Protein AF-S7TVQ4-F1 (afdb_monomer)

pLDDT: mean 83.42, std 13.92, range [34.19, 97.56]

Sequence (118 aa):
MTANVSPEEREELKRAIYEKLSPRRRKYIDRIGYEKWDPFEEPKDPIDIRKDKNRMTTQQLIRAFLYTVPRERYNDTYARGAFEACLGMINEDERVLGMFDFARWYVTNMEGQNQNEE

Foldseek 3Di:
DPPPQDPVNQVVVLVVVLVPDDPVVVVVCVVCDSVNDRPPPDPPDPPPQQAAPVRHHLVRVLVVVVVPDPPVRDDPVRSVVSSVLSVCVSVVPPVSVVVVVVVVVCCVVVVVVVVVPD

Solvent-accessible surface area (backbone atoms only — not comparable to full-atom values): 7277 Å² total; per-residue (Å²): 135,84,80,79,74,49,73,66,60,52,50,53,50,52,48,56,50,59,75,69,47,52,74,78,59,42,56,55,42,65,72,68,31,68,88,74,55,65,91,79,64,71,82,73,75,79,78,84,72,72,47,38,99,85,69,40,37,58,70,54,51,46,52,57,52,56,70,73,46,62,74,91,79,52,53,74,68,52,55,48,52,52,42,54,45,48,47,24,54,61,68,68,33,63,71,41,47,52,52,49,54,50,52,53,49,48,52,60,61,56,56,60,54,68,72,73,77,122

Secondary structure (DSSP, 8-state):
------HHHHHHHHHHHHHHS-HHHHHHHHHH-GGG--TTPPPP------B-TTS-BHHHHHHHHHHHS-GGG--HHHHHHHHHHHHHHHTT-HHHHHHHHHHHHHHHHHHHHHTS--

Structure (mmCIF, N/CA/C/O backbone):
data_AF-S7TVQ4-F1
#
_entry.id   AF-S7TVQ4-F1
#
loop_
_atom_site.group_PDB
_atom_site.id
_atom_site.type_symbol
_atom_site.label_atom_id
_atom_site.label_alt_id
_atom_site.label_comp_id
_atom_site.label_asym_id
_atom_site.label_entity_id
_atom_site.label_seq_id
_atom_site.pdbx_PDB_ins_code
_atom_site.Cartn_x
_atom_site.Cartn_y
_atom_site.Cartn_z
_atom_site.occupancy
_atom_site.B_iso_or_equiv
_atom_site.auth_seq_id
_atom_site.auth_comp_id
_atom_site.auth_asym_id
_atom_site.auth_atom_id
_atom_site.pdbx_PDB_model_num
ATOM 1 N N . MET A 1 1 ? -29.429 -17.353 24.695 1.00 34.19 1 MET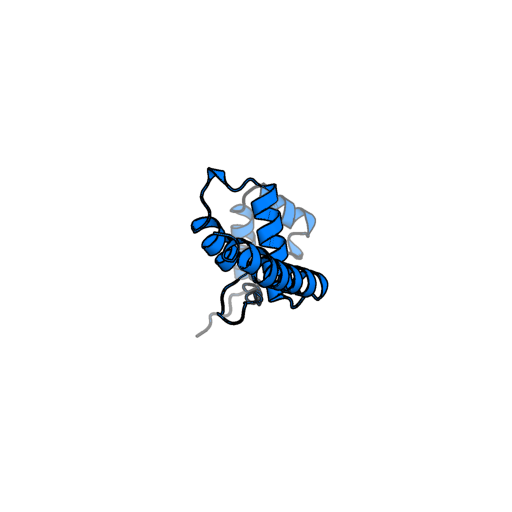 A N 1
ATOM 2 C CA . MET A 1 1 ? -29.703 -16.481 25.856 1.00 34.19 1 MET A CA 1
ATOM 3 C C . MET A 1 1 ? -28.500 -15.566 26.020 1.00 34.19 1 MET A C 1
ATOM 5 O O . MET A 1 1 ? -27.495 -15.999 26.562 1.00 34.19 1 MET A O 1
ATOM 9 N N . THR A 1 2 ? -28.526 -14.370 25.434 1.00 40.28 2 THR A N 1
ATOM 10 C CA . THR A 1 2 ? -27.450 -13.380 25.597 1.00 40.28 2 THR A CA 1
ATOM 11 C C . THR A 1 2 ? -27.586 -12.768 26.987 1.00 40.28 2 THR A C 1
ATOM 13 O O . THR A 1 2 ? -28.584 -12.104 27.263 1.00 40.28 2 THR A O 1
ATOM 16 N N . ALA A 1 3 ? -26.642 -13.069 27.879 1.00 50.75 3 ALA A N 1
ATOM 17 C CA . ALA A 1 3 ? -26.598 -12.501 29.220 1.00 50.75 3 ALA A CA 1
ATOM 18 C C . ALA A 1 3 ? -26.489 -10.975 29.102 1.00 50.75 3 ALA A C 1
ATOM 20 O O . ALA A 1 3 ? -25.513 -10.454 28.566 1.00 50.75 3 ALA A O 1
ATOM 21 N N . ASN A 1 4 ? -27.530 -10.274 29.538 1.00 59.75 4 ASN A N 1
ATOM 22 C CA . ASN A 1 4 ? -27.546 -8.824 29.616 1.00 59.75 4 ASN A CA 1
ATOM 23 C C . ASN A 1 4 ? -26.708 -8.453 30.848 1.00 59.75 4 ASN A C 1
ATOM 25 O O . ASN A 1 4 ? -27.227 -8.464 31.961 1.00 59.75 4 ASN A O 1
ATOM 29 N N . VAL A 1 5 ? -25.396 -8.286 30.652 1.00 65.12 5 VAL A N 1
ATOM 30 C CA . VAL A 1 5 ? -24.434 -7.944 31.712 1.00 65.12 5 VAL A CA 1
ATOM 31 C C . VAL A 1 5 ? -24.927 -6.679 32.412 1.00 65.12 5 VAL A C 1
ATOM 33 O O . VAL A 1 5 ? -25.223 -5.682 31.747 1.00 65.12 5 VAL A O 1
ATOM 36 N N . SER A 1 6 ? -25.059 -6.732 33.739 1.00 77.38 6 SER A N 1
ATOM 37 C CA . SER A 1 6 ? -25.516 -5.584 34.528 1.00 77.38 6 SER A CA 1
ATOM 38 C C . SER A 1 6 ? -24.549 -4.402 34.340 1.00 77.38 6 SER A C 1
ATOM 40 O O . SER A 1 6 ? -23.345 -4.628 34.183 1.00 77.38 6 SER A O 1
ATOM 42 N N . PRO A 1 7 ? -25.013 -3.136 34.368 1.00 78.38 7 PRO A N 1
ATOM 43 C CA . PRO A 1 7 ? -24.127 -1.972 34.309 1.00 78.38 7 PRO A CA 1
ATOM 44 C C . PRO A 1 7 ? -22.969 -2.035 35.317 1.00 78.38 7 PRO A C 1
ATOM 46 O O . PRO A 1 7 ? -21.847 -1.670 34.975 1.00 78.38 7 PRO A O 1
ATOM 49 N N . GLU A 1 8 ? -23.223 -2.578 36.511 1.00 81.56 8 GLU A N 1
ATOM 50 C CA . GLU A 1 8 ? -22.224 -2.761 37.573 1.00 81.56 8 GLU A CA 1
ATOM 51 C C . GLU A 1 8 ? -21.120 -3.750 37.162 1.00 81.56 8 GLU A C 1
ATOM 53 O O . GLU A 1 8 ? -19.933 -3.437 37.239 1.00 81.56 8 GLU A O 1
ATOM 58 N N . GLU A 1 9 ? -21.494 -4.909 36.617 1.00 82.12 9 GLU A N 1
ATOM 59 C CA . GLU A 1 9 ? -20.544 -5.918 36.127 1.00 82.12 9 GLU A CA 1
ATOM 60 C C . GLU A 1 9 ? -19.701 -5.378 34.957 1.00 82.12 9 GLU A C 1
ATOM 62 O O . GLU A 1 9 ? -18.512 -5.685 34.828 1.00 82.12 9 GLU A O 1
ATOM 67 N N . ARG A 1 10 ? -20.291 -4.530 34.102 1.00 83.56 10 ARG A N 1
ATOM 68 C CA . ARG A 1 10 ? -19.580 -3.895 32.984 1.00 83.56 10 ARG A CA 1
ATOM 69 C C . ARG A 1 10 ? -18.528 -2.894 33.473 1.00 83.56 10 ARG A C 1
ATOM 71 O O . ARG A 1 10 ? -17.446 -2.825 32.880 1.00 83.56 10 ARG A O 1
ATOM 78 N N . GLU A 1 11 ? -18.799 -2.154 34.547 1.00 85.75 11 GLU A N 1
ATOM 79 C CA . GLU A 1 11 ? -17.818 -1.256 35.169 1.00 85.75 11 GLU A CA 1
ATOM 80 C C . GLU A 1 11 ? -16.681 -2.013 35.862 1.00 85.75 11 GLU A C 1
ATOM 82 O O . GLU A 1 11 ? -15.512 -1.652 35.687 1.00 85.75 11 GLU A O 1
ATOM 87 N N . GLU A 1 12 ? -16.991 -3.093 36.583 1.00 88.56 12 GLU A N 1
ATOM 88 C CA . GLU A 1 12 ? -15.978 -3.950 37.208 1.00 88.56 12 GLU A CA 1
ATOM 89 C C . GLU A 1 12 ? -15.026 -4.543 36.163 1.00 88.56 12 GLU A C 1
ATOM 91 O O . GLU A 1 12 ? -13.800 -4.498 36.319 1.00 88.56 12 GLU A O 1
ATOM 96 N N . LEU A 1 13 ? -15.574 -5.025 35.044 1.00 87.06 13 LEU A N 1
ATOM 97 C CA . LEU A 1 13 ? -14.790 -5.524 33.918 1.00 87.06 13 LEU A CA 1
ATOM 98 C C . LEU A 1 13 ? -13.954 -4.412 33.268 1.00 87.06 13 LEU A C 1
ATOM 100 O O . LEU A 1 13 ? -12.761 -4.615 33.021 1.00 87.06 13 LEU A O 1
ATOM 104 N N . LYS A 1 14 ? -14.530 -3.224 33.032 1.00 89.94 14 LYS A N 1
ATOM 105 C CA . LYS A 1 14 ? -13.807 -2.058 32.487 1.00 89.94 14 LYS A CA 1
ATOM 106 C C . LYS A 1 14 ? -12.606 -1.690 33.365 1.00 89.94 14 LYS A C 1
ATOM 108 O O . LYS A 1 14 ? -11.503 -1.474 32.849 1.00 89.94 14 LYS A O 1
ATOM 113 N N . ARG A 1 15 ? -12.787 -1.709 34.687 1.00 90.12 15 ARG A N 1
ATOM 114 C CA . ARG A 1 15 ? -11.730 -1.428 35.664 1.00 90.12 15 ARG A CA 1
ATOM 115 C C . ARG A 1 15 ? -10.656 -2.508 35.674 1.00 90.12 15 ARG A C 1
ATOM 117 O O . ARG A 1 15 ? -9.470 -2.189 35.571 1.00 90.12 15 ARG A O 1
ATOM 124 N N . ALA A 1 16 ? -11.052 -3.777 35.723 1.00 91.00 16 ALA A N 1
ATOM 125 C CA . ALA A 1 16 ? -10.122 -4.901 35.701 1.00 91.00 16 ALA A CA 1
ATOM 126 C C . ALA A 1 16 ? -9.260 -4.915 34.425 1.00 91.00 16 ALA A C 1
ATOM 128 O O . ALA A 1 16 ? -8.076 -5.262 34.472 1.00 91.00 16 ALA A O 1
ATOM 129 N N . ILE A 1 17 ? -9.824 -4.508 33.281 1.00 88.38 17 ILE A N 1
ATOM 130 C CA . ILE A 1 17 ? -9.078 -4.351 32.026 1.00 88.38 17 ILE A CA 1
ATOM 131 C C . ILE A 1 17 ? -8.062 -3.214 32.158 1.00 88.38 17 ILE A C 1
ATOM 133 O O . ILE A 1 17 ? -6.887 -3.422 31.857 1.00 88.38 17 ILE A O 1
ATOM 137 N N . TYR A 1 18 ? -8.470 -2.040 32.647 1.00 89.81 18 TYR A N 1
ATOM 138 C CA . TYR A 1 18 ? -7.571 -0.895 32.827 1.00 89.81 18 TYR A CA 1
ATOM 139 C C . TYR A 1 18 ? -6.378 -1.213 33.739 1.00 89.81 18 TYR A C 1
ATOM 141 O O . TYR A 1 18 ? -5.224 -0.920 33.403 1.00 89.81 18 TYR A O 1
ATOM 149 N N . GLU A 1 19 ? -6.631 -1.894 34.856 1.00 89.69 19 GLU A N 1
ATOM 150 C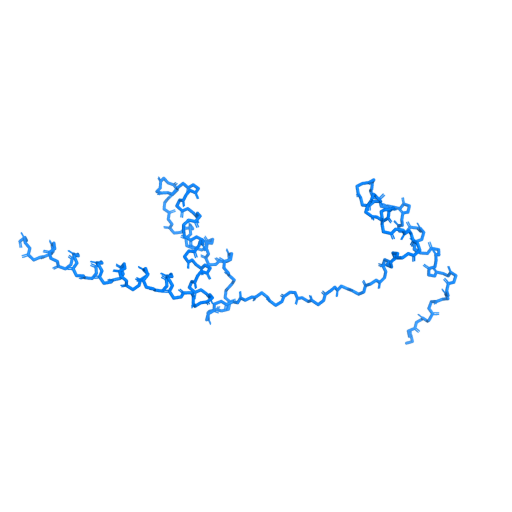 CA . GLU A 1 19 ? -5.601 -2.320 35.804 1.00 89.69 19 GLU A CA 1
ATOM 151 C C . GLU A 1 19 ? -4.637 -3.360 35.203 1.00 89.69 19 GLU A C 1
ATOM 153 O O . GLU A 1 19 ? -3.464 -3.403 35.573 1.00 89.69 19 GLU A O 1
ATOM 158 N N . LYS A 1 20 ? -5.056 -4.137 34.201 1.00 91.31 20 LYS A N 1
ATOM 159 C CA . LYS A 1 20 ? -4.172 -5.073 33.481 1.00 91.31 20 LYS A CA 1
ATOM 160 C C . LYS A 1 20 ? -3.409 -4.438 32.312 1.00 91.31 20 LYS A C 1
ATOM 162 O O . LYS A 1 20 ? -2.493 -5.061 31.774 1.00 91.31 20 LYS A O 1
ATOM 167 N N . LEU A 1 21 ? -3.750 -3.217 31.892 1.00 89.00 21 LEU A N 1
ATOM 168 C CA . LEU A 1 21 ? -3.088 -2.568 30.757 1.00 89.00 21 LEU A CA 1
ATOM 169 C C . LEU A 1 21 ? -1.657 -2.129 31.077 1.00 89.00 21 LEU A C 1
ATOM 171 O O . LEU A 1 21 ? -1.346 -1.662 32.172 1.00 89.00 21 LEU A O 1
ATOM 175 N N . SER A 1 22 ? -0.792 -2.207 30.062 1.00 90.69 22 SER A N 1
ATOM 176 C CA . SER A 1 22 ? 0.581 -1.713 30.151 1.00 90.69 22 SER A CA 1
ATOM 177 C C . SER A 1 22 ? 0.627 -0.183 30.295 1.00 90.69 22 SER A C 1
ATOM 179 O O . SER A 1 22 ? -0.252 0.509 29.764 1.00 90.69 22 SER A O 1
ATOM 181 N N . PRO A 1 23 ? 1.685 0.387 30.909 1.00 89.94 23 PRO A N 1
ATOM 182 C CA . PRO A 1 23 ? 1.801 1.835 31.112 1.00 89.94 23 PRO A CA 1
ATOM 183 C C . PRO A 1 23 ? 1.655 2.648 29.819 1.00 89.94 23 PRO A C 1
ATOM 185 O O . PRO A 1 23 ? 1.073 3.729 29.809 1.00 89.94 23 PRO A O 1
ATOM 188 N N . ARG A 1 24 ? 2.138 2.108 28.691 1.00 88.31 24 ARG A N 1
ATOM 189 C CA . ARG A 1 24 ? 2.031 2.755 27.376 1.00 88.31 24 ARG A CA 1
ATOM 190 C C . ARG A 1 24 ? 0.587 2.843 26.878 1.00 88.31 24 ARG A C 1
ATOM 192 O O . ARG A 1 24 ? 0.232 3.850 26.275 1.00 88.31 24 ARG A O 1
ATOM 199 N N . ARG A 1 25 ? -0.233 1.811 27.115 1.00 82.81 25 ARG A N 1
ATOM 200 C CA . ARG A 1 25 ? -1.656 1.812 26.737 1.00 82.81 25 ARG A CA 1
ATOM 201 C C . ARG A 1 25 ? -2.493 2.661 27.695 1.00 82.81 25 ARG A C 1
ATOM 203 O O . ARG A 1 25 ? -3.370 3.375 27.223 1.00 82.81 25 ARG A O 1
ATOM 210 N N . ARG A 1 26 ? -2.172 2.673 28.996 1.00 89.62 26 ARG A N 1
ATOM 211 C CA . ARG A 1 26 ? -2.848 3.546 29.974 1.00 89.62 26 ARG A CA 1
ATOM 212 C C . ARG A 1 26 ? -2.706 5.029 29.638 1.00 89.62 26 ARG A C 1
ATOM 214 O O . ARG A 1 26 ? -3.715 5.712 29.605 1.00 89.62 26 ARG A O 1
ATOM 221 N N . LYS A 1 27 ? -1.520 5.488 29.209 1.00 90.19 27 LYS A N 1
ATOM 222 C CA . LYS A 1 27 ? -1.312 6.884 28.759 1.00 90.19 27 LYS A CA 1
ATOM 223 C C . LYS A 1 27 ? -2.311 7.354 27.695 1.00 90.19 27 LYS A C 1
ATOM 225 O O . LYS A 1 27 ? -2.660 8.529 27.659 1.00 90.19 27 LYS A O 1
ATOM 230 N N . TYR A 1 28 ? -2.739 6.463 26.796 1.00 87.69 28 TYR A N 1
ATOM 231 C CA . TYR A 1 28 ? -3.760 6.798 25.804 1.00 87.69 28 TYR A CA 1
ATOM 232 C C . TYR A 1 28 ? -5.129 7.000 26.462 1.00 87.69 28 TYR A C 1
ATOM 234 O O . TYR A 1 28 ? -5.791 7.987 26.153 1.00 87.69 28 TYR A O 1
ATOM 242 N N . ILE A 1 29 ? -5.504 6.108 27.384 1.00 90.06 29 ILE A N 1
ATOM 243 C CA . ILE A 1 29 ? -6.771 6.146 28.130 1.00 90.06 29 ILE A CA 1
ATOM 244 C C . ILE A 1 29 ? -6.829 7.372 29.042 1.00 90.06 29 ILE A C 1
ATOM 246 O O . ILE A 1 29 ? -7.823 8.088 29.040 1.00 90.06 29 ILE A O 1
ATOM 250 N N . ASP A 1 30 ? -5.739 7.680 29.740 1.00 88.75 30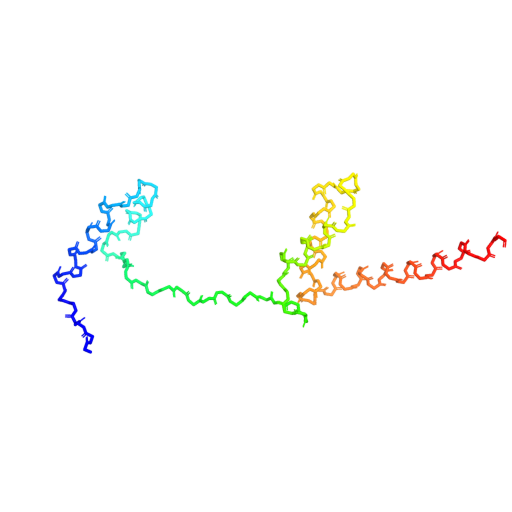 ASP A N 1
ATOM 251 C CA . ASP A 1 30 ? -5.645 8.848 30.622 1.00 88.75 30 ASP A CA 1
ATOM 252 C C . ASP A 1 30 ? -5.827 10.156 29.838 1.00 88.75 30 ASP A C 1
ATOM 254 O O . ASP A 1 30 ? -6.426 11.1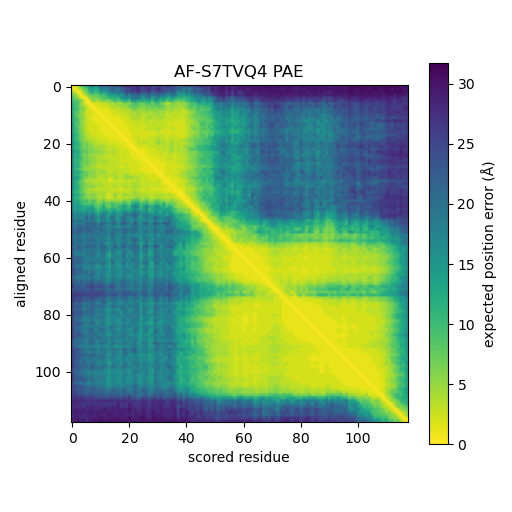09 30.327 1.00 88.75 30 ASP A O 1
ATOM 258 N N . ARG A 1 31 ? -5.359 10.186 28.582 1.00 89.62 31 ARG A N 1
ATOM 259 C CA . ARG A 1 31 ? -5.510 11.336 27.684 1.00 89.62 31 ARG A CA 1
ATOM 260 C C . ARG A 1 31 ? -6.939 11.507 27.156 1.00 89.62 31 ARG A C 1
ATOM 262 O O . ARG A 1 31 ? -7.364 12.641 26.965 1.00 89.62 31 ARG A O 1
ATOM 269 N N . ILE A 1 32 ? -7.658 10.418 26.867 1.00 88.44 32 ILE A N 1
ATOM 270 C CA . ILE A 1 32 ? -9.062 10.479 26.404 1.00 88.44 32 ILE A CA 1
ATOM 271 C C . ILE A 1 32 ? -10.058 10.613 27.569 1.00 88.44 32 ILE A C 1
ATOM 273 O O . ILE A 1 32 ? -11.153 11.139 27.373 1.00 88.44 32 ILE A O 1
ATOM 277 N N . GLY A 1 33 ? -9.651 10.194 28.771 1.00 89.31 33 GLY A N 1
ATOM 278 C CA . GLY A 1 33 ? -10.464 10.107 29.980 1.00 89.31 33 GLY A CA 1
ATOM 279 C C . GLY A 1 33 ? -11.082 8.717 30.149 1.00 89.31 33 GLY A C 1
ATOM 280 O O . GLY A 1 33 ? -11.719 8.205 29.230 1.00 89.31 33 GLY A O 1
ATOM 281 N N . TYR A 1 34 ? -10.931 8.126 31.340 1.00 88.06 34 TYR A N 1
ATOM 282 C CA . TYR A 1 34 ? -11.451 6.789 31.667 1.00 88.06 34 TYR A CA 1
ATOM 283 C C . TYR A 1 34 ? -12.960 6.664 31.404 1.00 88.06 34 TYR A C 1
ATOM 285 O O . TYR A 1 34 ? -13.405 5.675 30.827 1.00 88.06 34 TYR A O 1
ATOM 293 N N . GLU A 1 35 ? -13.739 7.697 31.728 1.00 87.12 35 GLU A N 1
ATOM 294 C CA . GLU A 1 35 ? -15.186 7.727 31.475 1.00 87.12 35 GLU A CA 1
ATOM 295 C C . GLU A 1 35 ? -15.535 7.582 29.990 1.00 87.12 35 GLU A C 1
ATOM 297 O O . GLU A 1 35 ? -16.437 6.831 29.634 1.00 87.12 35 GLU A O 1
ATOM 302 N N . LYS A 1 36 ? -14.766 8.230 29.106 1.00 84.31 36 LYS A N 1
ATOM 303 C CA . LYS A 1 36 ? -14.994 8.229 27.650 1.00 84.31 36 LYS A CA 1
ATOM 304 C C . LYS A 1 36 ? -14.426 7.003 26.939 1.00 84.31 36 LYS A C 1
ATOM 306 O O . LYS A 1 36 ? -14.624 6.848 25.739 1.00 84.31 36 LYS A O 1
ATOM 311 N N . TRP A 1 37 ? -13.676 6.170 27.648 1.00 88.25 37 TRP A N 1
ATOM 312 C CA . TRP A 1 37 ? -13.077 4.968 27.097 1.00 88.25 37 TRP A CA 1
ATOM 313 C C . TRP A 1 37 ? -14.037 3.784 27.234 1.00 88.25 37 TRP A C 1
ATOM 315 O O . TRP A 1 37 ? -14.420 3.425 28.346 1.00 88.25 37 TRP A O 1
ATOM 325 N N . ASP A 1 38 ? -14.397 3.155 26.118 1.00 85.88 38 ASP A N 1
ATOM 326 C CA . ASP A 1 38 ? -15.181 1.919 26.104 1.00 85.88 38 ASP A CA 1
ATOM 327 C C . ASP A 1 38 ? -14.298 0.747 25.627 1.00 85.88 38 ASP A C 1
ATOM 329 O O . ASP A 1 38 ? -13.967 0.661 24.444 1.00 85.88 38 ASP A O 1
ATOM 333 N N . PRO A 1 39 ? -13.852 -0.157 26.524 1.00 83.00 39 PRO A N 1
ATOM 334 C CA . PRO A 1 39 ? -13.057 -1.324 26.136 1.00 83.00 39 PRO A CA 1
ATOM 335 C C . PRO A 1 39 ? -13.866 -2.406 25.418 1.00 83.00 39 PRO A C 1
ATOM 337 O O . PRO A 1 39 ? -13.271 -3.379 24.957 1.00 83.00 39 PRO A O 1
ATOM 340 N N . PHE A 1 40 ? -15.192 -2.265 25.367 1.00 84.31 40 PHE A N 1
ATOM 341 C CA . PHE A 1 40 ? -16.100 -3.214 24.732 1.00 84.31 40 PHE A CA 1
ATOM 342 C C . PHE A 1 40 ? -16.533 -2.758 23.336 1.00 84.31 40 PHE A C 1
ATOM 344 O O . PHE A 1 40 ? -17.450 -3.355 22.778 1.00 84.31 40 PHE A O 1
ATOM 351 N N . GLU A 1 41 ? -15.893 -1.722 22.772 1.00 73.81 41 GLU A N 1
ATOM 352 C CA . GLU A 1 41 ? -16.071 -1.383 21.359 1.00 73.81 41 GLU A CA 1
ATOM 353 C C . GLU A 1 41 ? -15.823 -2.629 20.502 1.00 73.81 41 GLU A C 1
ATOM 355 O O . GLU A 1 41 ? -14.789 -3.298 20.624 1.00 73.81 41 GLU A O 1
ATOM 360 N N . GLU A 1 42 ? -16.787 -2.946 19.638 1.00 72.25 42 GLU A N 1
ATOM 361 C CA . GLU A 1 42 ? -16.639 -4.027 18.674 1.00 72.25 42 GLU A CA 1
ATOM 362 C C . GLU A 1 42 ? -15.396 -3.778 17.802 1.00 72.25 42 GLU A C 1
ATOM 364 O O . GLU A 1 42 ? -15.045 -2.621 17.526 1.00 72.25 42 GLU A O 1
ATOM 369 N N . PRO A 1 43 ? -14.687 -4.841 17.371 1.00 73.50 43 PRO A N 1
ATOM 370 C CA . PRO A 1 43 ? -13.582 -4.686 16.441 1.00 73.50 43 PRO A CA 1
ATOM 371 C C . PRO A 1 43 ? -14.050 -3.862 15.245 1.00 73.50 43 PRO A C 1
ATOM 373 O O . PRO A 1 43 ? -15.044 -4.208 14.611 1.00 73.50 43 PRO A O 1
ATOM 376 N N . LYS A 1 44 ? -13.336 -2.771 14.951 1.00 67.12 44 LYS A N 1
ATOM 377 C CA . LYS A 1 44 ? -13.630 -1.937 13.781 1.00 67.12 44 LYS A CA 1
ATOM 378 C C . LYS A 1 44 ? -13.756 -2.820 12.546 1.00 67.12 44 LYS A C 1
ATOM 380 O O . LYS A 1 44 ? -12.969 -3.762 12.399 1.00 67.12 44 LYS A O 1
ATOM 385 N N . ASP A 1 45 ? -14.699 -2.467 11.674 1.00 67.75 45 ASP A N 1
ATOM 386 C CA . ASP A 1 45 ? -14.896 -3.152 10.401 1.00 67.75 45 ASP A CA 1
ATOM 387 C C . ASP A 1 45 ? -13.547 -3.390 9.708 1.00 67.75 45 ASP A C 1
ATOM 389 O O . ASP A 1 45 ? -12.664 -2.516 9.747 1.00 67.75 45 ASP A O 1
ATOM 393 N N . PRO A 1 46 ? -13.346 -4.574 9.101 1.00 65.12 46 PRO A N 1
ATOM 394 C CA . PRO A 1 46 ? -12.116 -4.862 8.390 1.00 65.12 46 PRO A CA 1
ATOM 395 C C . PRO A 1 46 ? -11.866 -3.753 7.370 1.00 65.12 46 PRO A C 1
ATOM 397 O O . PRO A 1 46 ? -12.734 -3.424 6.565 1.00 65.12 46 PRO A O 1
ATOM 400 N N . ILE A 1 47 ? -10.668 -3.167 7.419 1.00 64.38 47 ILE A N 1
ATOM 401 C CA . ILE A 1 47 ? -10.248 -2.170 6.435 1.00 64.38 47 ILE A CA 1
ATOM 402 C C . ILE A 1 47 ? -10.402 -2.815 5.056 1.00 64.38 47 ILE A C 1
ATOM 404 O O . ILE A 1 47 ? -9.820 -3.877 4.815 1.00 64.38 47 ILE A O 1
ATOM 408 N N . ASP A 1 48 ? -11.168 -2.187 4.163 1.00 65.62 48 ASP A N 1
ATOM 409 C CA . ASP A 1 48 ? -11.245 -2.631 2.775 1.00 65.62 48 ASP A CA 1
ATOM 410 C C . ASP A 1 48 ? -9.907 -2.325 2.095 1.00 65.62 48 ASP A C 1
ATOM 412 O O . ASP A 1 48 ? -9.611 -1.208 1.659 1.00 65.62 48 ASP A O 1
ATOM 416 N N . ILE A 1 49 ? -9.016 -3.314 2.125 1.00 68.69 49 ILE A N 1
ATOM 417 C CA . ILE A 1 49 ? -7.704 -3.205 1.508 1.00 68.69 49 ILE A CA 1
ATOM 418 C C . ILE A 1 49 ? -7.919 -3.319 0.004 1.00 68.69 49 ILE A C 1
ATOM 420 O O . ILE A 1 49 ? -8.245 -4.400 -0.489 1.00 68.69 49 ILE A O 1
ATOM 424 N N . ARG A 1 50 ? -7.664 -2.224 -0.722 1.00 70.19 50 ARG A N 1
ATOM 425 C CA . ARG A 1 50 ? -7.629 -2.232 -2.188 1.00 70.19 50 ARG A CA 1
ATOM 426 C C . ARG A 1 50 ? -6.709 -3.346 -2.686 1.00 70.19 50 ARG A C 1
ATOM 428 O O . ARG A 1 50 ? -5.568 -3.487 -2.234 1.00 70.19 50 ARG A O 1
ATOM 435 N N . LYS A 1 51 ? -7.227 -4.142 -3.615 1.00 75.12 51 LYS A N 1
ATOM 436 C CA . LYS A 1 51 ? -6.535 -5.271 -4.235 1.00 75.12 51 LYS A CA 1
ATOM 437 C C . LYS A 1 51 ? -6.420 -5.036 -5.733 1.00 75.12 51 LYS A C 1
ATOM 439 O O . LYS A 1 51 ? -7.306 -4.438 -6.331 1.00 75.12 51 LYS A O 1
ATOM 444 N N . ASP A 1 52 ? -5.350 -5.557 -6.315 1.00 75.38 52 ASP A N 1
ATOM 445 C CA . ASP A 1 52 ? -5.198 -5.666 -7.764 1.00 75.38 52 ASP A CA 1
ATOM 446 C C . ASP A 1 52 ? -6.227 -6.650 -8.369 1.00 75.38 52 ASP A C 1
ATOM 448 O O . ASP A 1 52 ? -6.889 -7.402 -7.643 1.00 75.38 52 ASP A O 1
ATOM 452 N N . LYS A 1 53 ? -6.309 -6.716 -9.704 1.00 75.69 53 LYS A N 1
ATOM 453 C CA . LYS A 1 53 ? -7.140 -7.642 -10.500 1.00 75.69 53 LYS A CA 1
ATOM 454 C C . LYS A 1 53 ? -7.017 -9.103 -10.050 1.00 75.69 53 LYS A C 1
ATOM 456 O O . LYS A 1 53 ? -7.998 -9.842 -10.069 1.00 75.69 53 LYS A O 1
ATOM 461 N N . ASN A 1 54 ? -5.843 -9.495 -9.552 1.00 77.62 54 ASN A N 1
ATOM 462 C CA . ASN A 1 54 ? -5.564 -10.835 -9.022 1.00 77.62 54 ASN A CA 1
ATOM 463 C C . ASN A 1 54 ? -5.904 -11.012 -7.527 1.00 77.62 54 ASN A C 1
ATOM 465 O O . ASN A 1 54 ? -5.470 -11.974 -6.897 1.00 77.62 54 ASN A O 1
ATOM 469 N N . ARG A 1 55 ? -6.657 -10.081 -6.926 1.00 80.75 55 ARG A N 1
ATOM 470 C CA . ARG A 1 55 ? -7.009 -10.038 -5.492 1.00 80.75 55 ARG A CA 1
ATOM 471 C C . ARG A 1 55 ? -5.807 -9.967 -4.538 1.00 80.75 55 ARG A C 1
ATOM 473 O O . ARG A 1 55 ? -5.955 -10.233 -3.343 1.00 80.75 55 ARG A O 1
ATOM 480 N N . MET A 1 56 ? -4.639 -9.577 -5.041 1.00 82.19 56 MET A N 1
ATOM 481 C CA . MET A 1 56 ? -3.436 -9.380 -4.237 1.00 82.19 56 MET A CA 1
ATOM 482 C C . MET A 1 56 ? -3.352 -7.938 -3.740 1.00 82.19 56 MET A C 1
ATOM 484 O O . MET A 1 56 ? -3.676 -6.998 -4.463 1.00 82.19 56 MET A O 1
ATOM 488 N N . THR A 1 57 ? -2.899 -7.750 -2.505 1.00 87.06 57 THR A N 1
ATOM 489 C CA . THR A 1 57 ? -2.595 -6.414 -1.977 1.00 87.06 57 THR A CA 1
ATOM 490 C C . THR A 1 57 ? -1.267 -5.905 -2.545 1.00 87.06 57 THR A C 1
ATOM 492 O O . THR A 1 57 ? -0.403 -6.699 -2.928 1.00 87.06 57 THR A O 1
ATOM 495 N N . THR A 1 58 ? -1.041 -4.588 -2.515 1.00 86.38 58 THR A N 1
ATOM 496 C CA . THR A 1 58 ? 0.251 -3.977 -2.890 1.00 86.38 58 THR A CA 1
ATOM 497 C C . THR A 1 58 ? 1.428 -4.635 -2.162 1.00 86.38 58 THR A C 1
ATOM 499 O O . THR A 1 58 ? 2.466 -4.903 -2.759 1.00 86.38 58 THR A O 1
ATOM 502 N N . GLN A 1 59 ? 1.259 -4.962 -0.873 1.00 87.62 59 GLN A N 1
ATOM 503 C CA . GLN A 1 59 ? 2.299 -5.617 -0.073 1.00 87.62 59 GLN A CA 1
ATOM 504 C C . GLN A 1 59 ? 2.595 -7.051 -0.527 1.00 87.62 59 GLN A C 1
ATOM 506 O O . GLN A 1 59 ? 3.741 -7.492 -0.449 1.00 87.62 59 GLN A O 1
ATOM 511 N N . GLN A 1 60 ? 1.582 -7.795 -0.972 1.00 90.12 60 GLN A N 1
ATOM 512 C CA . GLN A 1 60 ? 1.779 -9.150 -1.486 1.00 90.12 60 GLN A CA 1
ATOM 513 C C . GLN A 1 60 ? 2.501 -9.117 -2.836 1.00 90.12 60 GLN A C 1
ATOM 515 O O . GLN A 1 60 ? 3.457 -9.866 -3.026 1.00 90.12 60 GLN A O 1
ATOM 520 N N . LEU A 1 61 ? 2.095 -8.214 -3.733 1.00 91.19 61 LEU A N 1
ATOM 521 C CA . LEU A 1 61 ? 2.705 -8.065 -5.056 1.00 91.19 61 LEU A CA 1
ATOM 522 C C . LEU A 1 61 ? 4.164 -7.617 -4.977 1.00 91.19 61 LEU A C 1
ATOM 524 O O . LEU A 1 61 ? 5.023 -8.255 -5.580 1.00 91.19 61 LEU A O 1
ATOM 528 N N . ILE A 1 62 ? 4.475 -6.587 -4.182 1.00 92.88 62 ILE A N 1
ATOM 529 C CA . ILE A 1 62 ? 5.857 -6.102 -4.070 1.00 92.88 62 ILE A CA 1
ATOM 530 C C . ILE A 1 62 ? 6.792 -7.162 -3.483 1.00 92.88 62 ILE A C 1
ATOM 532 O O . ILE A 1 62 ? 7.926 -7.301 -3.930 1.00 92.88 62 ILE A O 1
ATOM 536 N N . ARG A 1 63 ? 6.318 -7.950 -2.507 1.00 91.69 63 ARG A N 1
ATOM 537 C CA . ARG A 1 63 ? 7.108 -9.042 -1.923 1.00 91.69 63 ARG A CA 1
ATOM 538 C C . ARG A 1 63 ? 7.369 -10.141 -2.941 1.00 91.69 63 ARG A C 1
ATOM 540 O O . ARG A 1 63 ? 8.500 -10.605 -3.026 1.00 91.69 63 ARG A O 1
ATOM 547 N N . ALA A 1 64 ? 6.348 -10.533 -3.703 1.00 92.44 64 ALA A N 1
ATOM 548 C CA . ALA A 1 64 ? 6.500 -11.521 -4.764 1.00 92.44 64 ALA A CA 1
ATOM 549 C C . ALA A 1 64 ? 7.503 -11.039 -5.821 1.00 92.44 64 ALA A C 1
ATOM 551 O O . ALA A 1 64 ? 8.417 -11.778 -6.169 1.00 92.44 64 ALA A O 1
ATOM 552 N N . PHE A 1 65 ? 7.396 -9.780 -6.257 1.00 94.00 65 PHE A N 1
ATOM 553 C CA . PHE A 1 65 ? 8.336 -9.185 -7.203 1.00 94.00 65 PHE A CA 1
ATOM 554 C C . PHE A 1 65 ? 9.769 -9.170 -6.662 1.00 94.00 65 PHE A C 1
ATOM 556 O O . PHE A 1 65 ? 10.660 -9.726 -7.296 1.00 94.00 65 PHE A O 1
ATOM 563 N N . LEU A 1 66 ? 10.004 -8.611 -5.472 1.00 92.31 66 LEU A N 1
ATOM 564 C CA . LEU A 1 66 ? 11.351 -8.533 -4.896 1.00 92.31 66 LEU A CA 1
ATOM 565 C C . LEU A 1 66 ? 11.972 -9.910 -4.621 1.00 92.31 66 LEU A C 1
ATOM 567 O O . LEU A 1 66 ? 13.191 -10.020 -4.607 1.00 92.31 66 LEU A O 1
ATOM 571 N N . TYR A 1 67 ? 11.166 -10.963 -4.456 1.00 93.06 67 TYR A N 1
ATOM 572 C CA . TYR A 1 67 ? 11.670 -12.336 -4.360 1.00 93.06 67 TYR A CA 1
ATOM 573 C C . TYR A 1 67 ? 12.261 -12.852 -5.685 1.00 93.06 67 TYR A C 1
ATOM 575 O O . TYR A 1 67 ? 13.124 -13.723 -5.674 1.00 93.06 67 TYR A O 1
ATOM 583 N N . THR A 1 68 ? 11.821 -12.309 -6.824 1.00 93.81 68 THR A N 1
ATOM 584 C CA . THR A 1 68 ? 12.358 -12.650 -8.155 1.00 93.81 68 THR A CA 1
ATOM 585 C C . THR A 1 68 ? 13.611 -11.856 -8.523 1.00 93.81 68 THR A C 1
ATOM 587 O O . THR A 1 68 ? 14.320 -12.221 -9.460 1.00 93.81 68 THR A O 1
ATOM 590 N N . VAL A 1 69 ? 13.902 -10.771 -7.802 1.00 92.69 69 VAL A N 1
ATOM 591 C CA . VAL A 1 69 ? 15.045 -9.897 -8.075 1.00 92.69 69 VAL A CA 1
ATOM 592 C C . VAL A 1 69 ? 16.251 -10.361 -7.244 1.00 92.69 69 VAL A C 1
ATOM 594 O O . VAL A 1 69 ? 16.127 -10.472 -6.023 1.00 92.69 69 VAL A O 1
ATOM 597 N N . PRO A 1 70 ? 17.432 -10.599 -7.853 1.00 91.00 70 PRO A N 1
ATOM 598 C CA . PRO A 1 70 ? 18.651 -10.906 -7.106 1.00 91.00 70 PRO A CA 1
ATOM 599 C C . PRO A 1 70 ? 18.942 -9.836 -6.048 1.00 91.00 70 PRO A C 1
ATOM 601 O O . PRO A 1 70 ? 18.805 -8.640 -6.317 1.00 91.00 70 PRO A O 1
ATOM 604 N N . ARG A 1 71 ? 19.346 -10.255 -4.844 1.00 81.44 71 ARG A N 1
ATOM 605 C CA . ARG A 1 71 ? 19.549 -9.363 -3.685 1.00 81.44 71 ARG A CA 1
ATOM 606 C C . ARG A 1 71 ? 20.595 -8.283 -3.944 1.00 81.44 71 ARG A C 1
ATOM 608 O O . ARG A 1 71 ? 20.494 -7.193 -3.402 1.00 81.44 71 ARG A O 1
ATOM 615 N N . GLU A 1 72 ? 21.567 -8.576 -4.793 1.00 87.38 72 GLU A N 1
ATOM 616 C CA . GLU A 1 72 ? 22.649 -7.680 -5.191 1.00 87.38 72 GLU A CA 1
ATOM 617 C C . 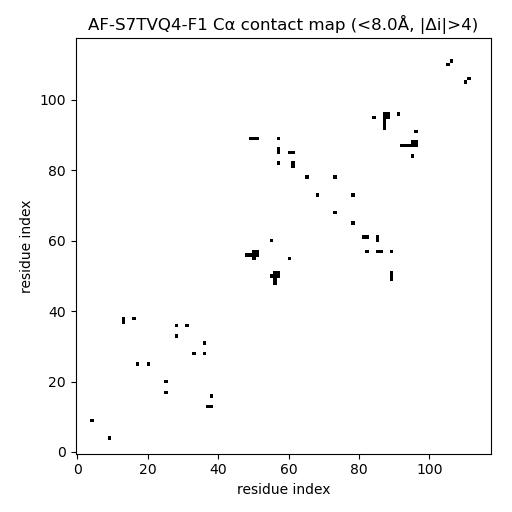GLU A 1 72 ? 22.153 -6.561 -6.117 1.00 87.38 72 GLU A C 1
ATOM 619 O O . GLU A 1 72 ? 22.797 -5.522 -6.247 1.00 87.38 72 GLU A O 1
ATOM 624 N N . ARG A 1 73 ? 21.004 -6.768 -6.773 1.00 82.38 73 ARG A N 1
ATOM 625 C CA . ARG A 1 73 ? 20.457 -5.860 -7.785 1.00 82.38 73 ARG A CA 1
ATOM 626 C C . ARG A 1 73 ? 19.599 -4.749 -7.189 1.00 82.38 73 ARG A C 1
ATOM 628 O O . ARG A 1 73 ? 19.383 -3.744 -7.864 1.00 82.38 73 ARG A O 1
ATOM 635 N N . TYR A 1 74 ? 19.094 -4.906 -5.965 1.00 82.75 74 TYR A N 1
ATOM 636 C CA . TYR A 1 74 ? 18.211 -3.911 -5.369 1.00 82.75 74 TYR A CA 1
ATOM 637 C C . TYR A 1 74 ? 18.713 -3.389 -4.026 1.00 82.75 74 TYR A C 1
ATOM 639 O O . TYR A 1 74 ? 19.143 -4.127 -3.148 1.00 82.75 74 TYR A O 1
ATOM 647 N N . ASN A 1 75 ? 18.599 -2.075 -3.867 1.00 90.56 75 ASN A N 1
ATOM 648 C CA . ASN A 1 75 ? 18.752 -1.367 -2.604 1.00 90.56 75 ASN A CA 1
ATOM 649 C C . ASN A 1 75 ? 17.389 -0.806 -2.163 1.00 90.56 75 ASN A C 1
ATOM 651 O O . ASN A 1 75 ? 16.372 -0.985 -2.843 1.00 90.56 75 ASN A O 1
ATOM 655 N N . ASP A 1 76 ? 17.360 -0.098 -1.039 1.00 91.94 76 ASP A N 1
ATOM 656 C CA . ASP A 1 76 ? 16.122 0.474 -0.501 1.00 91.94 76 ASP A CA 1
ATOM 657 C C . ASP A 1 76 ? 15.444 1.448 -1.477 1.00 91.94 76 ASP A C 1
ATOM 659 O O . ASP A 1 76 ? 14.217 1.483 -1.566 1.00 91.94 76 ASP A O 1
ATOM 663 N N . THR A 1 77 ? 16.222 2.198 -2.263 1.00 94.88 77 THR A N 1
ATOM 664 C CA . THR A 1 77 ? 15.697 3.111 -3.288 1.00 94.88 77 THR A CA 1
ATOM 665 C C . THR A 1 77 ? 14.984 2.349 -4.401 1.00 94.88 77 THR A C 1
ATOM 667 O O . THR A 1 77 ? 13.878 2.725 -4.785 1.00 94.88 77 THR A O 1
ATOM 670 N N . TYR A 1 78 ? 15.572 1.252 -4.883 1.00 94.12 78 TYR A N 1
ATOM 671 C CA . TYR A 1 78 ? 14.939 0.379 -5.872 1.00 94.12 78 TYR A CA 1
ATOM 672 C C . TYR A 1 78 ? 13.640 -0.221 -5.328 1.00 94.12 78 TYR A C 1
ATOM 674 O O . TYR A 1 78 ? 12.601 -0.154 -5.983 1.00 94.12 78 TYR A O 1
ATOM 682 N N . ALA A 1 79 ? 13.681 -0.776 -4.111 1.00 92.44 79 ALA A N 1
ATOM 683 C CA . ALA A 1 79 ? 12.512 -1.384 -3.484 1.00 92.44 79 ALA A CA 1
ATOM 684 C C . ALA A 1 79 ? 11.379 -0.364 -3.292 1.00 92.44 79 ALA A C 1
ATOM 686 O O . ALA A 1 79 ? 10.211 -0.676 -3.533 1.00 92.44 79 ALA A O 1
ATOM 687 N N . ARG A 1 80 ? 11.724 0.874 -2.920 1.00 93.75 80 ARG A N 1
ATOM 688 C CA . ARG A 1 80 ? 10.775 1.982 -2.810 1.00 93.75 80 ARG A CA 1
ATOM 689 C C . ARG A 1 80 ? 10.184 2.374 -4.162 1.00 93.75 80 ARG A C 1
ATOM 691 O O . ARG A 1 80 ? 8.969 2.504 -4.254 1.00 93.75 80 ARG A O 1
ATOM 698 N N . GLY A 1 81 ? 11.006 2.502 -5.203 1.00 95.19 81 GLY A N 1
ATOM 699 C CA . GLY A 1 81 ? 10.527 2.800 -6.556 1.00 95.19 81 GLY A CA 1
ATOM 700 C C . GLY A 1 81 ? 9.570 1.726 -7.081 1.00 95.19 81 GLY A C 1
ATOM 701 O O . GLY A 1 81 ? 8.495 2.040 -7.587 1.00 95.19 81 GLY A O 1
ATOM 702 N N . ALA A 1 82 ? 9.903 0.450 -6.874 1.00 94.88 82 ALA A N 1
ATOM 703 C CA . ALA A 1 82 ? 9.031 -0.666 -7.229 1.00 94.88 82 ALA A CA 1
ATOM 704 C C . ALA A 1 82 ? 7.713 -0.659 -6.429 1.00 94.88 82 ALA A C 1
ATOM 706 O O . ALA A 1 82 ? 6.652 -0.959 -6.980 1.00 94.88 82 ALA A O 1
ATOM 707 N N . PHE A 1 83 ? 7.748 -0.284 -5.146 1.00 95.12 83 PHE A N 1
ATOM 708 C CA . PHE A 1 83 ? 6.541 -0.133 -4.331 1.00 95.12 83 PHE A CA 1
ATOM 709 C C . PHE A 1 83 ? 5.645 1.008 -4.829 1.00 95.12 83 PHE A C 1
ATOM 711 O O . PHE A 1 83 ? 4.437 0.814 -4.960 1.00 95.12 83 PHE A O 1
ATOM 718 N N . GLU A 1 84 ? 6.222 2.173 -5.135 1.00 95.38 84 GLU A N 1
ATOM 719 C CA . GLU A 1 84 ? 5.498 3.331 -5.676 1.00 95.38 84 GLU A CA 1
ATOM 720 C C . GLU A 1 84 ? 4.849 2.999 -7.027 1.00 95.38 84 GLU A C 1
ATOM 722 O O . GLU A 1 84 ? 3.673 3.301 -7.230 1.00 95.38 84 GLU A O 1
ATOM 727 N N . ALA A 1 85 ? 5.564 2.286 -7.903 1.00 95.12 85 ALA A N 1
ATOM 728 C CA . ALA A 1 85 ? 5.008 1.783 -9.155 1.00 95.12 85 ALA A CA 1
ATOM 729 C C . ALA A 1 85 ? 3.848 0.801 -8.911 1.00 95.12 85 ALA A C 1
ATOM 731 O O . ALA A 1 85 ? 2.773 0.955 -9.486 1.00 95.12 85 ALA A O 1
ATOM 732 N N . CYS A 1 86 ? 4.020 -0.180 -8.017 1.00 94.12 86 CYS A N 1
ATOM 733 C CA . CYS A 1 86 ? 2.966 -1.142 -7.684 1.00 94.12 86 CYS A CA 1
ATOM 734 C C . CYS A 1 86 ? 1.710 -0.455 -7.131 1.00 94.12 86 CYS A C 1
ATOM 736 O O . CYS A 1 86 ? 0.594 -0.819 -7.496 1.00 94.12 86 CYS A O 1
ATOM 738 N N . LEU A 1 87 ? 1.882 0.533 -6.251 1.00 92.56 87 LEU A N 1
ATOM 739 C CA . LEU A 1 87 ? 0.777 1.281 -5.665 1.00 92.56 87 LEU A CA 1
ATOM 740 C C . LEU A 1 87 ? 0.059 2.143 -6.711 1.00 92.56 87 LEU A C 1
ATOM 742 O O . LEU A 1 87 ? -1.170 2.180 -6.714 1.00 92.56 87 LEU A O 1
ATOM 746 N N . GLY A 1 88 ? 0.810 2.819 -7.582 1.00 92.88 88 GLY A N 1
ATOM 747 C CA . GLY A 1 88 ? 0.246 3.637 -8.653 1.00 92.88 88 GLY A CA 1
ATOM 748 C C . GLY A 1 88 ? -0.534 2.808 -9.667 1.00 92.88 88 GLY A C 1
ATOM 749 O O . GLY A 1 88 ? -1.657 3.164 -9.994 1.00 92.88 88 GLY A O 1
ATOM 750 N N . MET A 1 89 ? -0.004 1.652 -10.079 1.00 91.56 89 MET A N 1
ATOM 751 C CA . MET A 1 89 ? -0.707 0.745 -10.995 1.00 91.56 89 MET A CA 1
ATOM 752 C C . MET A 1 89 ? -2.029 0.226 -10.409 1.00 91.56 89 MET A C 1
ATOM 754 O O . MET A 1 89 ? -3.034 0.209 -11.109 1.00 91.56 89 MET A O 1
ATOM 758 N N . ILE A 1 90 ? -2.057 -0.154 -9.123 1.00 89.50 90 ILE A N 1
ATOM 759 C CA . ILE A 1 90 ? -3.283 -0.642 -8.456 1.00 89.50 90 ILE A CA 1
ATOM 760 C C . ILE A 1 90 ? -4.337 0.459 -8.320 1.00 89.50 90 ILE A C 1
ATOM 762 O O . ILE A 1 90 ? -5.531 0.179 -8.354 1.00 89.50 90 ILE A O 1
ATOM 766 N N . ASN A 1 91 ? -3.901 1.702 -8.125 1.00 89.19 91 ASN A N 1
ATOM 767 C CA . ASN A 1 91 ? -4.797 2.847 -7.992 1.00 89.19 91 ASN A CA 1
ATOM 768 C 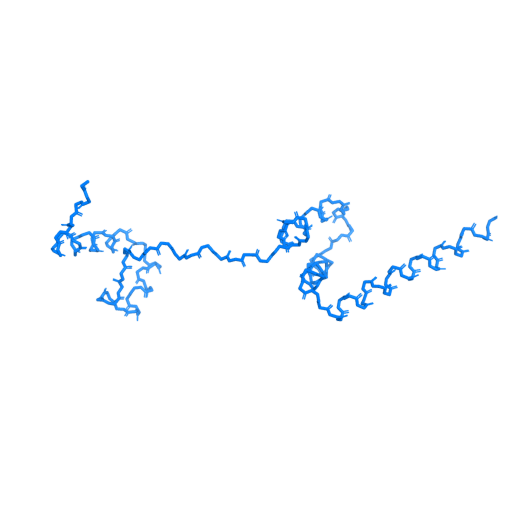C . ASN A 1 91 ? -5.101 3.540 -9.327 1.00 89.19 91 ASN A C 1
ATOM 770 O O . ASN A 1 91 ? -5.737 4.588 -9.294 1.00 89.19 91 ASN A O 1
ATOM 774 N N . GLU A 1 92 ? -4.646 2.984 -10.454 1.00 90.12 92 GLU A N 1
ATOM 775 C CA . GLU A 1 92 ? -4.821 3.564 -11.792 1.00 90.12 92 GLU A CA 1
ATOM 776 C C . GLU A 1 92 ? -4.304 5.017 -11.878 1.00 90.12 92 GLU A C 1
ATOM 778 O O . GLU A 1 92 ? -4.916 5.898 -12.473 1.00 90.12 92 GLU A O 1
ATOM 783 N N . ASP A 1 93 ? -3.153 5.284 -11.252 1.00 94.88 93 ASP A N 1
ATOM 784 C CA . ASP A 1 93 ? -2.476 6.581 -11.320 1.00 94.88 93 ASP A CA 1
ATOM 785 C C . ASP A 1 93 ? -1.874 6.792 -12.720 1.00 94.88 93 ASP A C 1
ATOM 787 O O . ASP A 1 93 ? -0.877 6.162 -13.083 1.00 94.88 93 ASP A O 1
ATOM 791 N N . GLU A 1 94 ? -2.455 7.722 -13.480 1.00 96.81 94 GLU A N 1
ATOM 792 C CA . GLU A 1 94 ? -2.059 8.089 -14.849 1.00 96.81 94 GLU A CA 1
ATOM 793 C C . GLU A 1 94 ? -0.558 8.366 -15.015 1.00 96.81 94 GLU A C 1
ATOM 795 O O . GLU A 1 94 ? 0.043 7.991 -16.023 1.00 96.81 94 GLU A O 1
ATOM 800 N N . ARG A 1 95 ? 0.100 8.980 -14.019 1.00 97.38 95 ARG A N 1
ATOM 801 C CA . ARG A 1 95 ? 1.544 9.257 -14.092 1.00 97.38 95 ARG A CA 1
ATOM 802 C C . ARG A 1 95 ? 2.334 7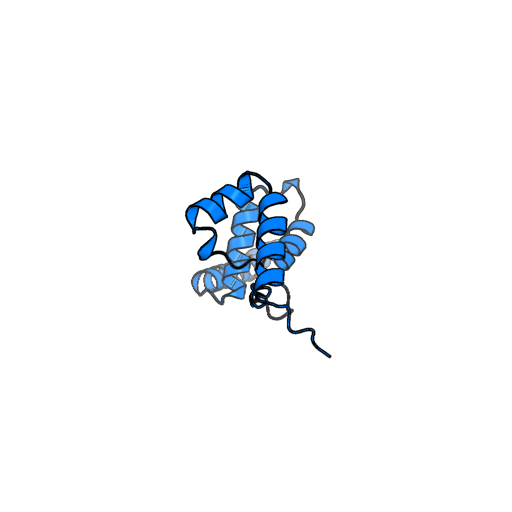.954 -14.110 1.00 97.38 95 ARG A C 1
ATOM 804 O O . ARG A 1 95 ? 3.301 7.824 -14.859 1.00 97.38 95 ARG A O 1
ATOM 811 N N . VAL A 1 96 ? 1.942 7.004 -13.266 1.00 97.12 96 VAL A N 1
ATOM 812 C CA . VAL A 1 96 ? 2.598 5.696 -13.175 1.00 97.12 96 VAL A CA 1
ATOM 813 C C . VAL A 1 96 ? 2.258 4.833 -14.387 1.00 97.12 96 VAL A C 1
ATOM 815 O O . VAL A 1 96 ? 3.152 4.169 -14.911 1.00 97.12 96 VAL A O 1
ATOM 818 N N . LEU A 1 97 ? 1.015 4.884 -14.875 1.00 96.19 97 LEU A N 1
ATOM 819 C CA . LEU A 1 97 ? 0.608 4.193 -16.100 1.00 96.19 97 LEU A CA 1
ATOM 820 C C . LEU A 1 97 ? 1.409 4.690 -17.312 1.00 96.19 97 LEU A C 1
ATOM 822 O O . LEU A 1 97 ? 2.003 3.878 -18.015 1.00 96.19 97 LEU A O 1
ATOM 826 N N . GLY A 1 98 ? 1.555 6.007 -17.482 1.00 97.56 98 GLY A N 1
ATOM 827 C CA . GLY A 1 98 ? 2.379 6.581 -18.548 1.00 97.56 98 GLY A CA 1
ATOM 828 C C . GLY A 1 98 ? 3.859 6.186 -18.456 1.00 97.56 98 GLY A C 1
ATOM 829 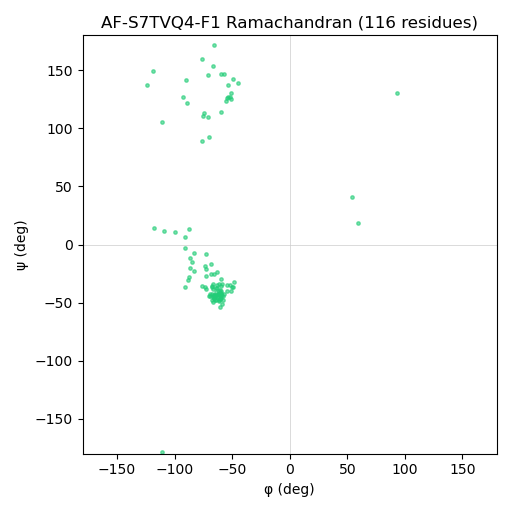O O . GLY A 1 98 ? 4.478 5.860 -19.469 1.00 97.56 98 GLY A O 1
ATOM 830 N N . MET A 1 99 ? 4.435 6.149 -17.245 1.00 97.50 99 MET A N 1
ATOM 831 C CA . MET A 1 99 ? 5.801 5.642 -17.030 1.00 97.50 99 MET A CA 1
ATOM 832 C C . MET A 1 99 ? 5.937 4.166 -17.428 1.00 97.50 99 MET A C 1
ATOM 834 O O . MET A 1 99 ? 6.926 3.784 -18.055 1.00 97.50 99 MET A O 1
ATOM 838 N N . PHE A 1 100 ? 4.955 3.338 -17.069 1.00 95.62 100 PHE A N 1
ATOM 839 C CA . PHE A 1 100 ? 4.942 1.914 -17.393 1.00 95.62 100 PHE A CA 1
ATOM 840 C C . PHE A 1 100 ? 4.803 1.665 -18.898 1.00 95.62 100 PHE A C 1
ATOM 842 O O . PHE A 1 100 ? 5.566 0.876 -19.461 1.00 95.62 100 PHE A O 1
ATOM 849 N N . ASP A 1 101 ? 3.888 2.369 -19.563 1.00 96.25 101 ASP A N 1
ATOM 850 C CA . ASP A 1 101 ? 3.687 2.264 -21.008 1.00 96.25 101 ASP A CA 1
ATOM 851 C C . ASP A 1 101 ? 4.935 2.697 -21.780 1.00 96.25 101 ASP A C 1
ATOM 853 O O . ASP A 1 101 ? 5.371 1.992 -22.695 1.00 96.25 101 ASP A O 1
ATOM 857 N N . PHE A 1 102 ? 5.581 3.790 -21.357 1.00 95.94 102 PHE A N 1
ATOM 858 C CA . PHE A 1 102 ? 6.855 4.214 -21.931 1.00 95.94 102 PHE A CA 1
ATOM 859 C C . PHE A 1 102 ? 7.953 3.160 -21.738 1.00 95.94 102 PHE A C 1
ATOM 861 O O . PHE A 1 102 ? 8.651 2.828 -22.694 1.00 95.94 102 PHE A O 1
ATOM 868 N N . ALA A 1 103 ? 8.095 2.594 -20.535 1.00 94.88 103 ALA A N 1
ATOM 869 C CA . ALA A 1 103 ? 9.095 1.561 -20.268 1.00 94.88 103 ALA A CA 1
ATOM 870 C C . ALA A 1 103 ? 8.886 0.313 -21.147 1.00 94.88 103 ALA A C 1
ATOM 872 O O . ALA A 1 103 ? 9.846 -0.219 -21.704 1.00 94.88 103 ALA A O 1
ATOM 873 N N . ARG A 1 104 ? 7.633 -0.127 -21.333 1.00 93.75 104 ARG A N 1
ATOM 874 C CA . ARG A 1 104 ? 7.294 -1.247 -22.230 1.00 93.75 104 ARG A CA 1
ATOM 875 C C . ARG A 1 104 ? 7.607 -0.939 -23.688 1.00 93.75 104 ARG A C 1
ATOM 877 O O . ARG A 1 104 ? 8.169 -1.789 -24.382 1.00 93.75 104 ARG A O 1
ATOM 884 N N . TRP A 1 105 ? 7.244 0.259 -24.146 1.00 94.00 105 TRP A N 1
ATOM 885 C CA . TRP A 1 105 ? 7.573 0.727 -25.489 1.00 94.00 105 TRP A CA 1
ATOM 886 C C . TRP A 1 105 ? 9.091 0.755 -25.698 1.00 94.00 105 TRP A C 1
ATOM 888 O O . TRP A 1 105 ? 9.567 0.211 -26.691 1.00 94.00 105 TRP A O 1
ATOM 898 N N . TYR A 1 106 ? 9.850 1.297 -24.742 1.00 92.75 106 TYR A N 1
ATOM 899 C CA . TYR A 1 106 ? 11.308 1.384 -24.804 1.00 92.75 106 TYR A CA 1
ATOM 900 C C . TYR A 1 106 ? 11.956 0.004 -24.944 1.00 92.75 106 TYR A C 1
ATOM 902 O O . TYR A 1 106 ? 12.723 -0.209 -25.875 1.00 92.75 106 TYR A O 1
ATOM 910 N N . VAL A 1 107 ? 11.599 -0.950 -24.078 1.00 91.56 107 VAL A N 1
ATOM 911 C CA . VAL A 1 107 ? 12.116 -2.331 -24.136 1.00 91.56 107 VAL A CA 1
ATOM 912 C C . VAL A 1 107 ? 11.801 -2.969 -25.490 1.00 91.56 107 VAL A C 1
ATOM 914 O O . VAL A 1 107 ? 12.692 -3.487 -26.153 1.00 91.56 107 VAL A O 1
ATOM 917 N N . THR A 1 108 ? 10.556 -2.849 -25.955 1.00 91.50 108 THR A N 1
ATOM 918 C CA . THR A 1 108 ? 10.118 -3.465 -27.218 1.00 91.50 108 THR A CA 1
ATOM 919 C C . THR A 1 108 ? 10.849 -2.891 -28.436 1.00 91.50 108 THR A C 1
ATOM 921 O O . THR A 1 108 ? 11.209 -3.634 -29.345 1.00 91.50 108 THR A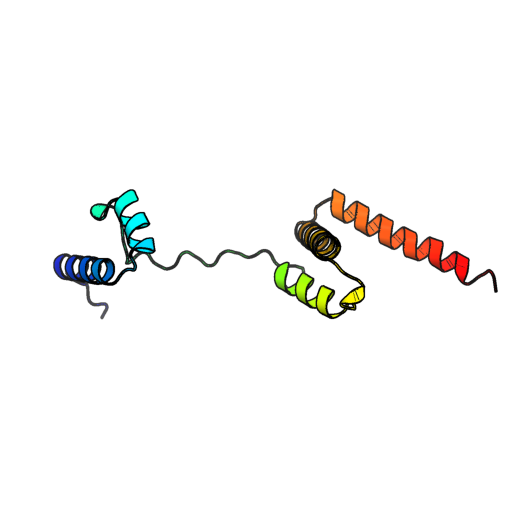 O 1
ATOM 924 N N . ASN A 1 109 ? 11.066 -1.574 -28.474 1.00 87.81 109 ASN A N 1
ATOM 925 C CA . ASN A 1 109 ? 11.633 -0.899 -29.644 1.00 87.81 109 ASN A CA 1
ATOM 926 C C . ASN A 1 109 ? 13.164 -0.853 -29.629 1.00 87.81 109 ASN A C 1
ATOM 928 O O . ASN A 1 109 ? 13.767 -0.866 -30.695 1.00 87.81 109 ASN A O 1
ATOM 932 N N . MET A 1 110 ? 13.795 -0.810 -28.455 1.00 76.31 110 MET A N 1
ATOM 933 C CA . MET A 1 110 ? 15.253 -0.703 -28.345 1.00 76.31 110 MET A CA 1
ATOM 934 C C . MET A 1 110 ? 15.940 -2.070 -28.276 1.00 76.31 110 MET A C 1
ATOM 936 O O . MET A 1 110 ? 16.997 -2.241 -28.874 1.00 76.31 110 MET A O 1
ATOM 940 N N . GLU A 1 111 ? 15.351 -3.078 -27.621 1.00 62.38 111 GLU A N 1
ATOM 941 C CA . GLU A 1 111 ? 15.941 -4.430 -27.616 1.00 62.38 111 GLU A CA 1
ATOM 942 C C . GLU A 1 111 ? 15.773 -5.132 -28.973 1.00 62.38 111 GLU A C 1
ATOM 944 O O . GLU A 1 111 ? 16.622 -5.931 -29.364 1.00 62.38 111 GLU A O 1
ATOM 949 N N . GLY A 1 112 ? 14.735 -4.769 -29.738 1.00 56.94 112 GLY A N 1
ATOM 950 C CA . GLY A 1 112 ? 14.531 -5.240 -31.110 1.00 56.94 112 GLY A CA 1
ATOM 951 C C . GLY A 1 112 ? 15.557 -4.719 -32.126 1.00 56.94 112 GLY A C 1
ATOM 952 O O . GLY A 1 112 ? 15.682 -5.306 -33.197 1.00 56.94 112 GLY A O 1
ATOM 953 N N . GLN A 1 113 ? 16.313 -3.657 -31.819 1.00 53.78 113 GLN A N 1
ATOM 954 C CA . GLN A 1 113 ? 17.394 -3.180 -32.695 1.00 53.78 113 GLN A CA 1
ATOM 955 C C . GLN A 1 113 ? 18.737 -3.869 -32.421 1.00 53.78 113 GLN A C 1
ATOM 957 O O . GLN A 1 113 ? 19.495 -4.081 -33.358 1.00 53.78 113 GLN A O 1
ATOM 962 N N . ASN A 1 114 ? 18.985 -4.338 -31.194 1.00 52.38 114 ASN A N 1
ATOM 963 C CA . ASN A 1 114 ? 20.219 -5.060 -30.854 1.00 52.38 114 ASN A CA 1
ATOM 964 C C . ASN A 1 114 ? 20.287 -6.496 -31.411 1.00 52.38 114 ASN A C 1
ATOM 966 O O . ASN A 1 114 ? 21.371 -7.058 -31.479 1.00 52.38 114 ASN A O 1
ATOM 970 N N . GLN A 1 115 ? 19.161 -7.109 -31.799 1.00 51.31 115 GLN A N 1
ATOM 971 C CA . GLN A 1 115 ? 19.144 -8.462 -32.388 1.00 51.31 115 GLN A CA 1
ATOM 972 C C . GLN A 1 115 ? 19.257 -8.479 -33.922 1.00 51.31 115 GLN A C 1
ATOM 974 O O . GLN A 1 115 ? 19.300 -9.554 -34.510 1.00 51.31 115 GLN A O 1
ATOM 979 N N . ASN A 1 116 ? 19.288 -7.313 -34.576 1.00 52.91 116 ASN A N 1
ATOM 980 C CA . ASN A 1 116 ? 19.359 -7.192 -36.038 1.00 52.91 116 ASN A CA 1
ATOM 981 C C . ASN A 1 116 ? 20.728 -6.677 -36.537 1.00 52.91 116 ASN A C 1
ATOM 983 O O . ASN A 1 116 ? 20.849 -6.332 -37.711 1.00 52.91 116 ASN A O 1
ATOM 987 N N . GLU A 1 117 ? 21.743 -6.622 -35.664 1.00 49.03 117 GLU A N 1
ATOM 988 C CA . GLU A 1 117 ? 23.111 -6.169 -35.982 1.00 49.03 117 GLU A CA 1
ATOM 989 C C . GLU A 1 117 ? 24.203 -7.253 -35.794 1.00 49.03 117 GLU A C 1
ATOM 991 O O . GLU A 1 117 ? 25.387 -6.921 -35.830 1.00 49.03 117 GLU A O 1
ATOM 996 N N . GLU A 1 118 ? 23.847 -8.541 -35.661 1.00 37.91 118 GLU A N 1
ATOM 997 C CA . GLU A 1 118 ? 24.803 -9.675 -35.725 1.00 37.91 118 GLU A CA 1
ATOM 998 C C . GLU A 1 118 ? 24.690 -10.487 -37.024 1.00 37.91 118 GLU A C 1
ATOM 1000 O O . GLU A 1 118 ? 23.558 -10.874 -37.399 1.00 37.91 118 GLU A O 1
#

Mean predicted aligned error: 12.95 Å

Radius of gyration: 26.09 Å; Cα contacts (8 Å, |Δi|>4): 42; chains: 1; bounding box: 54×28×74 Å